Protein AF-A0A1T0A3H0-F1 (afdb_monomer_lite)

Structure (mmCIF, N/CA/C/O backbone):
data_AF-A0A1T0A3H0-F1
#
_entry.id   AF-A0A1T0A3H0-F1
#
loop_
_atom_site.group_PDB
_atom_site.id
_atom_site.type_symbol
_atom_site.label_atom_id
_atom_site.label_alt_id
_atom_site.label_comp_id
_atom_site.label_asym_id
_atom_site.label_entity_id
_atom_site.label_seq_id
_atom_site.pdbx_PDB_ins_code
_atom_site.Cartn_x
_atom_site.Cartn_y
_atom_site.Cartn_z
_atom_site.occupancy
_atom_site.B_iso_or_equiv
_atom_site.auth_seq_id
_atom_site.auth_comp_id
_atom_site.auth_asym_id
_atom_site.auth_atom_id
_atom_site.pdbx_PDB_model_num
ATOM 1 N N . MET A 1 1 ? 18.822 16.311 -1.438 1.00 70.75 1 MET A N 1
ATOM 2 C CA . MET A 1 1 ? 18.592 16.907 -0.091 1.00 70.75 1 MET A CA 1
ATOM 3 C C . MET A 1 1 ? 18.716 18.432 -0.161 1.00 70.75 1 MET A C 1
ATOM 5 O O . MET A 1 1 ? 19.578 18.919 -0.877 1.00 70.75 1 MET A O 1
ATOM 9 N N . THR A 1 2 ? 17.895 19.206 0.566 1.00 83.19 2 THR A N 1
ATOM 10 C CA . THR A 1 2 ? 17.952 20.687 0.526 1.00 83.19 2 THR A CA 1
ATOM 11 C C . THR A 1 2 ? 19.175 21.260 1.258 1.00 83.19 2 THR A C 1
ATOM 13 O O . THR A 1 2 ? 19.630 20.690 2.252 1.00 83.19 2 THR A O 1
ATOM 16 N N . GLU A 1 3 ? 19.673 22.427 0.829 1.00 85.56 3 GLU A N 1
ATOM 17 C CA . GLU A 1 3 ? 20.828 23.105 1.458 1.00 85.56 3 GLU A CA 1
ATOM 18 C C . GLU A 1 3 ? 20.621 23.391 2.951 1.00 85.56 3 GLU A C 1
ATOM 20 O O . GLU A 1 3 ? 21.534 23.242 3.762 1.00 85.56 3 GLU A O 1
ATOM 25 N N . ARG A 1 4 ? 19.381 23.696 3.350 1.00 86.62 4 ARG A N 1
ATOM 26 C CA . ARG A 1 4 ? 19.027 23.906 4.758 1.00 86.62 4 ARG A CA 1
ATOM 27 C C . ARG A 1 4 ? 19.218 22.650 5.614 1.00 86.62 4 ARG A C 1
ATOM 29 O O . ARG A 1 4 ? 19.616 22.770 6.767 1.00 86.62 4 ARG A O 1
ATOM 36 N N . LYS A 1 5 ? 18.945 21.455 5.075 1.00 83.62 5 LYS A N 1
ATOM 37 C CA . LYS A 1 5 ? 19.199 20.192 5.787 1.00 83.62 5 LYS A CA 1
ATOM 38 C C . LYS A 1 5 ? 20.698 19.913 5.889 1.00 83.62 5 LYS A C 1
ATOM 40 O O . LYS A 1 5 ? 21.155 19.563 6.970 1.00 83.62 5 LYS A O 1
ATOM 45 N N . LYS A 1 6 ? 21.467 20.135 4.815 1.00 86.94 6 LYS A N 1
ATOM 46 C CA . LYS A 1 6 ? 22.936 19.971 4.819 1.00 86.94 6 LYS A CA 1
ATOM 47 C C . LYS A 1 6 ? 23.607 20.831 5.896 1.00 86.94 6 LYS A C 1
ATOM 49 O O . LYS A 1 6 ? 24.487 20.350 6.601 1.00 86.94 6 LYS A O 1
ATOM 54 N N . GLU A 1 7 ? 23.146 22.068 6.072 1.00 91.69 7 GLU A N 1
ATOM 55 C CA . GLU A 1 7 ? 23.654 22.986 7.101 1.00 91.69 7 GLU A CA 1
ATOM 56 C C . GLU A 1 7 ? 23.437 22.472 8.536 1.00 91.69 7 GLU A C 1
ATOM 58 O O . GLU A 1 7 ? 24.298 22.649 9.396 1.00 91.69 7 GLU A O 1
ATOM 63 N N . ILE A 1 8 ? 22.325 21.778 8.802 1.00 90.94 8 ILE A N 1
ATOM 64 C CA . ILE A 1 8 ? 22.063 21.164 10.113 1.00 90.94 8 ILE A CA 1
ATOM 65 C C . ILE A 1 8 ? 23.083 20.054 10.403 1.00 90.94 8 ILE A C 1
ATOM 67 O O . ILE A 1 8 ? 23.658 20.041 11.488 1.00 90.94 8 ILE A O 1
ATOM 71 N N . TYR A 1 9 ? 23.362 19.170 9.437 1.00 90.06 9 TYR A N 1
ATOM 72 C CA . TYR A 1 9 ? 24.359 18.101 9.603 1.00 90.06 9 TYR A CA 1
ATOM 73 C C . TYR A 1 9 ? 25.760 18.655 9.885 1.00 90.06 9 TYR A C 1
ATOM 75 O O . TYR A 1 9 ? 26.428 18.182 10.805 1.00 90.06 9 TYR A O 1
ATOM 83 N N . ARG A 1 10 ? 26.165 19.722 9.176 1.00 92.56 10 ARG A N 1
ATOM 84 C CA . ARG A 1 10 ? 27.443 20.411 9.432 1.00 92.56 10 ARG A CA 1
ATOM 85 C C . ARG A 1 10 ? 27.523 20.950 10.860 1.00 92.56 10 ARG A C 1
ATOM 87 O O . ARG A 1 10 ? 28.520 20.728 11.536 1.00 92.56 10 ARG A O 1
ATOM 94 N N . ARG A 1 11 ? 26.466 21.612 11.345 1.00 93.75 11 ARG A N 1
ATOM 95 C CA . ARG A 1 11 ? 26.412 22.156 12.717 1.00 93.75 11 ARG A CA 1
ATOM 96 C C . ARG A 1 11 ? 26.434 21.081 13.796 1.00 93.75 11 ARG A C 1
ATOM 98 O O . ARG A 1 11 ? 26.970 21.317 14.871 1.00 93.75 11 ARG A O 1
ATOM 105 N N . LEU A 1 12 ? 25.848 19.921 13.515 1.00 93.69 12 LEU A N 1
ATOM 106 C CA . LEU A 1 12 ? 25.851 18.771 14.418 1.00 93.69 12 LEU A CA 1
ATOM 107 C C . LEU A 1 12 ? 27.155 17.962 14.348 1.00 93.69 12 LEU A C 1
ATOM 109 O O . LEU A 1 12 ? 27.269 16.952 15.038 1.00 93.69 12 LEU A O 1
ATOM 113 N N . ASN A 1 13 ? 28.125 18.388 13.528 1.00 92.25 13 ASN A N 1
ATOM 114 C CA . ASN A 1 13 ? 29.376 17.676 13.276 1.00 92.25 13 ASN A CA 1
ATOM 115 C C . ASN A 1 13 ? 29.139 16.213 12.846 1.00 92.25 13 ASN A C 1
ATOM 117 O O . ASN A 1 13 ? 29.926 15.319 13.159 1.00 92.25 13 ASN A O 1
ATOM 121 N N . GLN A 1 14 ? 28.019 15.977 12.156 1.00 89.94 14 GLN A N 1
ATOM 122 C CA . GLN A 1 14 ? 27.620 14.679 11.630 1.00 89.94 14 GLN A CA 1
ATOM 123 C C . GLN A 1 14 ? 27.950 14.595 10.137 1.00 89.94 14 GLN A C 1
ATOM 125 O O . GLN A 1 14 ? 27.851 15.605 9.430 1.00 89.94 14 GLN A O 1
ATOM 130 N N . PRO A 1 15 ? 28.311 13.402 9.631 1.00 86.50 15 PRO A N 1
ATOM 131 C CA . PRO A 1 15 ? 28.470 13.205 8.200 1.00 86.50 15 PRO A CA 1
ATOM 132 C C . PRO A 1 15 ? 27.1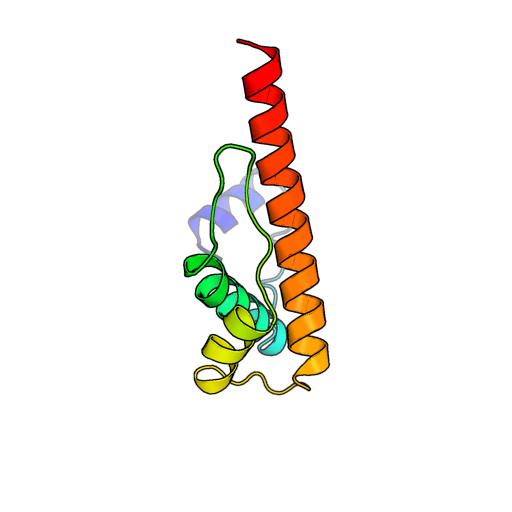50 13.530 7.498 1.00 86.50 15 PRO A C 1
ATOM 134 O O . PRO A 1 15 ? 26.075 13.128 7.949 1.00 86.50 15 PRO A O 1
ATOM 137 N N . ILE A 1 16 ? 27.238 14.287 6.404 1.00 84.69 16 ILE A N 1
ATOM 138 C CA . ILE A 1 16 ? 26.100 14.496 5.512 1.00 84.69 16 ILE A CA 1
ATOM 139 C C . ILE A 1 16 ? 25.785 13.118 4.918 1.00 84.69 16 ILE A C 1
ATOM 141 O O . ILE A 1 16 ? 26.685 12.542 4.310 1.00 84.69 16 ILE A O 1
ATOM 145 N N . PRO A 1 17 ? 24.570 12.574 5.110 1.00 81.75 17 PRO A N 1
ATOM 146 C CA . PRO A 1 17 ? 24.211 11.300 4.512 1.00 81.75 17 PRO A CA 1
ATOM 147 C C . PRO A 1 17 ? 24.362 11.389 3.000 1.00 81.75 17 PRO A C 1
ATOM 149 O O . PRO A 1 17 ? 23.967 12.404 2.410 1.00 81.75 17 PRO A O 1
ATOM 152 N N . ASP A 1 18 ? 24.896 10.333 2.393 1.00 77.94 18 ASP A N 1
ATOM 153 C CA . ASP A 1 18 ? 24.871 10.206 0.945 1.00 77.94 18 ASP A CA 1
ATOM 154 C C . ASP A 1 18 ? 23.423 10.312 0.467 1.00 77.94 18 ASP A C 1
ATOM 156 O O . ASP A 1 18 ? 22.481 9.823 1.106 1.00 77.94 18 ASP A O 1
ATOM 160 N N . GLU A 1 19 ? 23.234 11.032 -0.634 1.00 66.00 19 GLU A N 1
ATOM 161 C CA . GLU A 1 19 ? 21.937 11.074 -1.282 1.00 66.00 19 GLU A CA 1
ATOM 162 C C . GLU A 1 19 ? 21.651 9.656 -1.769 1.00 66.00 19 GLU A C 1
ATOM 164 O O . GLU A 1 19 ? 22.382 9.132 -2.606 1.00 66.00 19 GLU A O 1
ATOM 169 N N . VAL A 1 20 ? 20.647 9.009 -1.168 1.00 64.50 20 VAL A N 1
ATOM 170 C CA . VAL A 1 20 ? 20.219 7.677 -1.593 1.00 64.50 20 VAL A CA 1
ATOM 171 C C . VAL A 1 20 ? 19.834 7.807 -3.055 1.00 64.50 20 VAL A C 1
ATOM 173 O O . VAL A 1 20 ? 18.929 8.578 -3.382 1.00 64.50 20 VAL A O 1
ATOM 176 N N . GLU A 1 21 ? 20.557 7.104 -3.923 1.00 62.44 21 GLU A N 1
ATOM 177 C CA . GLU A 1 21 ? 20.194 7.033 -5.327 1.00 62.44 21 GLU A CA 1
ATOM 178 C C . GLU A 1 21 ? 18.771 6.468 -5.389 1.00 62.44 21 GLU A C 1
ATOM 180 O O . GLU A 1 21 ? 18.513 5.422 -4.781 1.00 62.44 21 GLU A O 1
ATOM 185 N N . PRO A 1 22 ? 17.818 7.190 -6.002 1.00 62.62 22 PRO A N 1
ATOM 186 C CA . PRO A 1 22 ? 16.443 6.735 -6.044 1.00 62.62 22 PRO A CA 1
ATOM 187 C C . PRO A 1 22 ? 16.389 5.390 -6.764 1.00 62.62 22 PRO A C 1
ATOM 189 O O . PRO A 1 22 ? 16.622 5.298 -7.969 1.00 62.62 22 PRO A O 1
ATOM 192 N N . ASP A 1 23 ? 16.099 4.334 -6.006 1.00 82.88 23 ASP A N 1
ATOM 193 C CA . ASP A 1 23 ? 15.809 3.033 -6.581 1.00 82.88 23 ASP A CA 1
ATOM 194 C C . ASP A 1 23 ? 14.454 3.122 -7.281 1.00 82.88 23 ASP A C 1
ATOM 196 O O . ASP A 1 23 ? 13.402 3.207 -6.641 1.00 82.88 23 ASP A O 1
ATOM 200 N N . TYR A 1 24 ? 14.497 3.108 -8.611 1.00 85.25 24 TYR A N 1
ATOM 201 C CA . TYR A 1 24 ? 13.319 3.194 -9.464 1.00 85.25 24 TYR A CA 1
ATOM 202 C C . TYR A 1 24 ? 12.254 2.150 -9.095 1.00 85.25 24 TYR A C 1
ATOM 204 O O . TYR A 1 24 ? 11.058 2.439 -9.157 1.00 85.25 24 TYR A O 1
ATOM 212 N N . ILE A 1 25 ? 12.670 0.953 -8.660 1.00 90.12 25 ILE A N 1
ATOM 213 C CA . ILE A 1 25 ? 11.748 -0.106 -8.237 1.00 90.12 25 ILE A CA 1
ATOM 214 C C . ILE A 1 25 ? 11.039 0.300 -6.943 1.00 90.12 25 ILE A C 1
ATOM 216 O O . ILE A 1 25 ? 9.806 0.269 -6.877 1.00 90.12 25 ILE A O 1
ATOM 220 N N . SER A 1 26 ? 11.796 0.734 -5.934 1.00 90.69 26 SER A N 1
ATOM 221 C CA . SER A 1 26 ? 11.246 1.254 -4.681 1.00 90.69 26 SER A CA 1
ATOM 222 C C . SER A 1 26 ? 10.291 2.427 -4.912 1.00 90.69 26 SER A C 1
ATOM 224 O O . SER A 1 26 ? 9.205 2.452 -4.333 1.00 90.69 26 SER A O 1
ATOM 226 N N . GLU A 1 27 ? 10.634 3.373 -5.789 1.00 91.31 27 GLU A N 1
ATOM 227 C CA . GLU A 1 27 ? 9.751 4.495 -6.131 1.00 91.31 27 GLU A CA 1
ATOM 228 C C . GLU A 1 27 ? 8.441 4.027 -6.771 1.00 91.31 27 GLU A C 1
ATOM 230 O O . GLU A 1 27 ? 7.364 4.490 -6.385 1.00 91.31 27 GLU A O 1
ATOM 235 N N . CYS A 1 28 ? 8.508 3.070 -7.700 1.00 92.81 28 CYS A N 1
ATOM 236 C CA . CYS A 1 28 ? 7.323 2.488 -8.322 1.00 92.81 28 CYS A CA 1
ATOM 237 C C . CYS A 1 28 ? 6.418 1.805 -7.286 1.00 92.81 28 CYS A C 1
ATOM 239 O O . CYS A 1 28 ? 5.216 2.072 -7.258 1.00 92.81 28 CYS A O 1
ATOM 241 N N . ILE A 1 29 ? 6.982 0.974 -6.402 1.00 95.00 29 ILE A N 1
ATOM 242 C CA . ILE A 1 29 ? 6.235 0.288 -5.334 1.00 95.00 29 ILE A CA 1
ATOM 243 C C . ILE A 1 29 ? 5.559 1.305 -4.409 1.00 95.00 29 ILE A C 1
ATOM 245 O O . ILE A 1 29 ? 4.365 1.187 -4.122 1.00 95.00 29 ILE A O 1
ATOM 249 N N . LEU A 1 30 ? 6.302 2.323 -3.965 1.00 94.50 30 LEU A N 1
ATOM 250 C CA . LEU A 1 30 ? 5.778 3.365 -3.083 1.00 94.50 30 LEU A CA 1
ATOM 251 C C . LEU A 1 30 ? 4.663 4.165 -3.757 1.00 94.50 30 LEU A C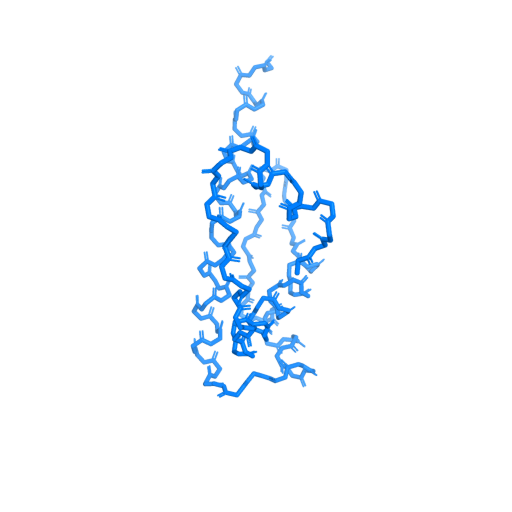 1
ATOM 253 O O . LEU A 1 30 ? 3.663 4.472 -3.110 1.00 94.50 30 LEU A O 1
ATOM 257 N N . ASN A 1 31 ? 4.792 4.467 -5.049 1.00 93.56 31 ASN A N 1
ATOM 258 C CA . ASN A 1 31 ? 3.756 5.161 -5.805 1.00 93.56 31 ASN A CA 1
ATOM 259 C C . ASN A 1 31 ? 2.489 4.302 -5.964 1.00 93.56 31 ASN A C 1
ATOM 261 O O . ASN A 1 31 ? 1.380 4.792 -5.744 1.00 93.56 31 ASN A O 1
ATOM 265 N N . ILE A 1 32 ? 2.639 3.009 -6.270 1.00 95.62 32 ILE A N 1
ATOM 266 C CA . ILE A 1 32 ? 1.512 2.068 -6.350 1.00 95.62 32 ILE A CA 1
ATOM 267 C C . ILE A 1 32 ? 0.786 1.998 -5.002 1.00 95.62 32 ILE A C 1
ATOM 269 O O . ILE A 1 32 ? -0.436 2.153 -4.954 1.00 95.62 32 ILE A O 1
ATOM 273 N N . TYR A 1 33 ? 1.524 1.841 -3.899 1.00 96.44 33 TYR A N 1
ATOM 274 C CA . TYR A 1 33 ? 0.953 1.849 -2.551 1.00 96.44 33 TYR A CA 1
ATOM 275 C C . TYR A 1 33 ? 0.244 3.174 -2.230 1.00 96.44 33 TYR A C 1
ATOM 277 O O . TYR A 1 33 ? -0.892 3.183 -1.745 1.00 96.44 33 TYR A O 1
ATOM 285 N N . ALA A 1 34 ? 0.878 4.308 -2.530 1.00 95.12 34 ALA A N 1
ATOM 286 C CA . ALA A 1 34 ? 0.324 5.632 -2.269 1.00 95.12 34 ALA A CA 1
ATOM 287 C C . ALA A 1 34 ? -0.987 5.873 -3.028 1.00 95.12 34 ALA A C 1
ATOM 289 O O . ALA A 1 34 ? -1.885 6.524 -2.500 1.00 95.12 34 ALA A O 1
ATOM 290 N N . LEU A 1 35 ? -1.127 5.342 -4.242 1.00 94.94 35 LEU A N 1
ATOM 291 C CA . LEU A 1 35 ? -2.361 5.437 -5.017 1.00 94.94 35 LEU A CA 1
ATOM 292 C C . LEU A 1 35 ? -3.422 4.448 -4.518 1.00 94.94 35 LEU A C 1
ATOM 294 O O . LEU A 1 35 ? -4.565 4.853 -4.302 1.00 94.94 35 LEU A O 1
ATOM 298 N N . ALA A 1 36 ? -3.049 3.190 -4.266 1.00 95.50 36 ALA A N 1
ATOM 299 C CA . ALA A 1 36 ? -3.976 2.158 -3.798 1.00 95.50 36 ALA A CA 1
ATOM 300 C C . ALA A 1 36 ? -4.552 2.497 -2.413 1.00 95.50 36 ALA A C 1
ATOM 302 O O . ALA A 1 36 ? -5.755 2.376 -2.185 1.00 95.50 36 ALA A O 1
ATOM 303 N N . SER A 1 37 ? -3.727 3.031 -1.506 1.00 95.38 37 SER A N 1
ATOM 304 C CA . SER A 1 37 ? -4.144 3.460 -0.162 1.00 95.38 37 SER A CA 1
ATOM 305 C C . SER A 1 37 ? -5.217 4.557 -0.163 1.00 95.38 37 SER A C 1
ATOM 307 O O . SER A 1 37 ? -5.962 4.681 0.809 1.00 95.38 37 SER A O 1
ATOM 309 N N . ARG A 1 38 ? -5.385 5.313 -1.257 1.00 92.12 38 ARG A N 1
ATOM 310 C CA . ARG A 1 38 ? -6.472 6.306 -1.383 1.00 92.12 38 ARG A CA 1
ATOM 311 C C . ARG A 1 38 ? -7.847 5.662 -1.516 1.00 92.12 38 ARG A C 1
ATOM 313 O O . ARG A 1 38 ? -8.835 6.294 -1.157 1.00 92.12 38 ARG A O 1
ATOM 320 N N . ALA A 1 39 ? -7.912 4.427 -2.008 1.00 89.88 39 ALA A N 1
ATOM 321 C CA . ALA A 1 39 ? -9.145 3.648 -2.087 1.00 89.88 39 ALA A CA 1
ATOM 322 C C . ALA A 1 39 ? -9.462 2.907 -0.774 1.00 89.88 39 ALA A C 1
ATOM 324 O O . ALA A 1 39 ? -10.465 2.194 -0.690 1.00 89.88 39 ALA A O 1
ATOM 325 N N . ARG A 1 40 ? -8.621 3.059 0.262 1.00 92.88 40 ARG A N 1
ATOM 326 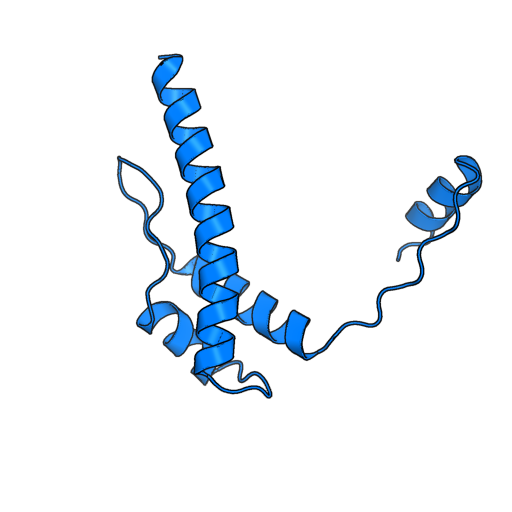C CA . ARG A 1 40 ? -8.747 2.307 1.509 1.00 92.88 40 ARG A CA 1
ATOM 327 C C . ARG A 1 40 ? -10.089 2.562 2.186 1.00 92.88 40 ARG A C 1
ATOM 329 O O . ARG A 1 40 ? -10.520 3.700 2.372 1.00 92.88 40 ARG A O 1
ATOM 336 N N . ARG A 1 41 ? -10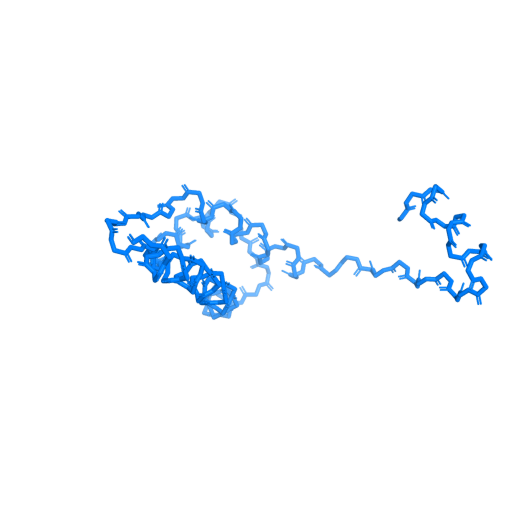.725 1.469 2.602 1.00 93.00 41 ARG A N 1
ATOM 337 C CA . ARG A 1 41 ? -11.993 1.487 3.333 1.00 93.00 41 ARG A CA 1
ATOM 338 C C . ARG A 1 41 ? -11.760 1.530 4.839 1.00 93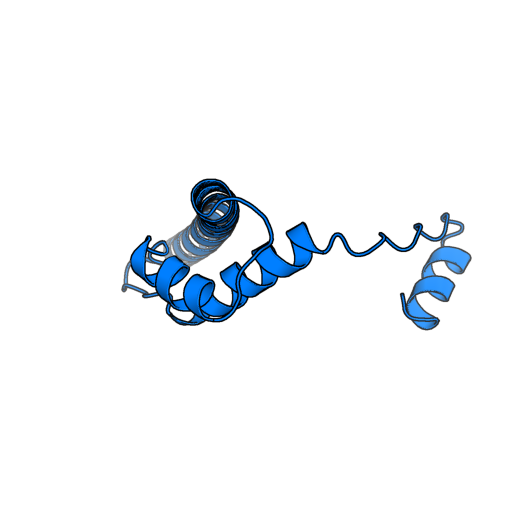.00 41 ARG A C 1
ATOM 340 O O . ARG A 1 41 ? -10.756 1.042 5.355 1.00 93.00 41 ARG A O 1
ATOM 347 N N . TYR A 1 42 ? -12.743 2.072 5.544 1.00 92.56 42 TYR A N 1
ATOM 348 C CA . TYR A 1 42 ? -12.728 2.223 6.993 1.00 92.56 42 TYR A CA 1
ATOM 349 C C . TYR A 1 42 ? -14.034 1.694 7.578 1.00 92.56 42 TYR A C 1
ATOM 351 O O . TYR A 1 42 ? -15.083 1.754 6.939 1.00 92.56 42 TYR A O 1
ATOM 359 N N . THR A 1 43 ? -13.957 1.178 8.798 1.00 89.19 43 THR A N 1
ATOM 360 C CA . THR A 1 43 ? -15.107 0.751 9.603 1.00 89.19 43 THR A CA 1
ATOM 361 C C . THR A 1 43 ? -15.128 1.533 10.910 1.00 89.19 43 THR A C 1
ATOM 363 O O . THR A 1 43 ? -14.138 2.171 11.272 1.00 89.19 43 THR A O 1
ATOM 366 N N . GLU A 1 44 ? -16.223 1.434 11.664 1.00 83.62 44 GLU A N 1
ATOM 367 C CA . GLU A 1 44 ? -16.292 1.983 13.027 1.00 83.62 44 GLU A CA 1
ATOM 368 C C . GLU A 1 44 ? -15.202 1.406 13.945 1.00 83.62 44 GLU A C 1
ATOM 370 O O . GLU A 1 44 ? -14.748 2.063 14.880 1.00 83.62 44 GLU A O 1
ATOM 375 N N . SER A 1 45 ? -14.762 0.178 13.661 1.00 81.06 45 SER A N 1
ATOM 376 C CA . SER A 1 45 ? -13.810 -0.581 14.471 1.00 81.06 45 SER A CA 1
ATOM 377 C C . SER A 1 45 ? -12.350 -0.389 14.053 1.00 81.06 45 SER A C 1
ATOM 379 O O . SER A 1 45 ? -11.457 -0.813 14.788 1.00 81.06 45 SER A O 1
ATOM 381 N N . GLY A 1 46 ? -12.086 0.214 12.889 1.00 87.88 46 GLY A N 1
ATOM 382 C CA . GLY A 1 46 ? -10.721 0.400 12.410 1.00 87.88 46 GLY A CA 1
ATOM 383 C C . GLY A 1 46 ? -10.540 0.485 10.902 1.00 87.88 46 GLY A C 1
ATOM 384 O O . GLY A 1 46 ? -11.486 0.589 10.116 1.00 87.88 46 GLY A O 1
ATOM 385 N N . VAL A 1 47 ? -9.268 0.448 10.521 1.00 94.12 47 VAL A N 1
ATOM 386 C CA . VAL A 1 47 ? -8.794 0.518 9.140 1.00 94.12 47 VAL A CA 1
ATOM 387 C C . VAL A 1 47 ? -8.843 -0.871 8.506 1.00 94.12 47 VAL A C 1
ATOM 389 O O . VAL A 1 47 ? -8.378 -1.832 9.124 1.00 94.12 47 VAL A O 1
ATOM 392 N N . LEU A 1 48 ? -9.397 -0.979 7.292 1.00 93.94 48 LEU A N 1
ATOM 393 C CA . LEU A 1 48 ? -9.403 -2.232 6.535 1.00 93.94 48 LEU A CA 1
ATOM 394 C C . LEU A 1 48 ? -8.172 -2.328 5.624 1.00 93.94 48 LEU A C 1
ATOM 396 O O . LEU A 1 48 ? -7.800 -1.314 5.027 1.00 93.94 48 LEU A O 1
ATOM 400 N N . PRO A 1 49 ? -7.578 -3.526 5.487 1.00 95.94 49 PRO A N 1
ATOM 401 C CA . PRO A 1 49 ? -6.453 -3.743 4.589 1.00 95.94 49 PRO A CA 1
ATOM 402 C C . PRO A 1 49 ? -6.867 -3.584 3.124 1.00 95.94 49 PRO A C 1
ATOM 404 O O . PRO A 1 49 ? -8.035 -3.782 2.760 1.00 95.94 49 PRO A O 1
ATOM 407 N N . LEU A 1 50 ? -5.893 -3.242 2.285 1.00 97.00 50 LEU A N 1
ATOM 408 C CA . LEU A 1 50 ? -6.052 -3.200 0.836 1.00 97.00 50 LEU A CA 1
ATOM 409 C C . LEU A 1 50 ? -6.283 -4.605 0.279 1.00 97.00 50 LEU A C 1
ATOM 411 O O . LEU A 1 50 ? -5.679 -5.585 0.710 1.00 97.00 50 LEU A O 1
ATOM 415 N N . SER A 1 51 ? -7.161 -4.705 -0.715 1.00 95.75 51 SER A N 1
ATOM 416 C CA . SER A 1 51 ? -7.386 -5.944 -1.451 1.00 95.75 51 SER A CA 1
ATOM 417 C C . SER A 1 51 ? -6.482 -6.039 -2.678 1.00 95.75 51 SER A C 1
ATOM 419 O O . SER A 1 51 ? -5.996 -5.038 -3.203 1.00 95.75 51 SER A O 1
ATOM 421 N N . VAL A 1 52 ? -6.325 -7.255 -3.209 1.00 95.56 52 VAL A N 1
ATOM 422 C CA . VAL A 1 52 ? -5.657 -7.486 -4.503 1.00 95.56 52 VAL A CA 1
ATOM 423 C C . VAL A 1 52 ? -6.289 -6.638 -5.610 1.00 95.56 52 VAL A C 1
ATOM 425 O O . VAL A 1 52 ? -5.574 -6.119 -6.461 1.00 95.56 52 VAL A O 1
ATOM 428 N N . ALA A 1 53 ? -7.614 -6.463 -5.592 1.00 94.19 53 ALA A N 1
ATOM 429 C CA . ALA A 1 53 ? -8.312 -5.648 -6.580 1.00 94.19 53 ALA A CA 1
ATOM 430 C C . ALA A 1 53 ? -7.904 -4.167 -6.500 1.00 94.19 53 ALA A C 1
ATOM 432 O O . ALA A 1 53 ? -7.691 -3.552 -7.542 1.00 94.19 53 ALA A O 1
ATOM 433 N N . ASP A 1 54 ? -7.730 -3.624 -5.290 1.00 94.69 54 ASP A N 1
ATOM 434 C CA . ASP A 1 54 ? -7.309 -2.230 -5.088 1.00 94.69 54 ASP A CA 1
ATOM 435 C C . ASP A 1 54 ? -5.902 -1.989 -5.653 1.00 94.69 54 ASP A C 1
ATOM 437 O O . ASP A 1 54 ? -5.662 -0.992 -6.333 1.00 94.69 54 ASP A O 1
ATOM 441 N N . VAL A 1 55 ? -4.978 -2.931 -5.432 1.00 94.88 55 VAL A N 1
ATOM 442 C CA . VAL A 1 55 ? -3.600 -2.834 -5.942 1.00 94.88 55 VAL A CA 1
ATOM 443 C C . VAL A 1 55 ? -3.552 -3.033 -7.459 1.00 94.88 55 VAL A C 1
ATOM 445 O O . VAL A 1 55 ? -2.920 -2.247 -8.166 1.00 94.88 55 VAL A O 1
ATOM 448 N N . LYS A 1 56 ? -4.261 -4.037 -7.990 1.00 93.31 56 LYS A N 1
ATOM 449 C CA . LYS A 1 56 ? -4.305 -4.317 -9.437 1.00 93.31 56 LYS A CA 1
ATOM 450 C C . LYS A 1 56 ? -4.926 -3.186 -10.242 1.00 93.31 56 LYS A C 1
ATOM 452 O O . LYS A 1 56 ? -4.465 -2.911 -11.349 1.00 93.31 56 LYS A O 1
ATOM 457 N N . ALA A 1 57 ? -5.934 -2.516 -9.685 1.00 91.44 57 ALA A N 1
ATOM 458 C CA . ALA A 1 57 ? -6.535 -1.348 -10.313 1.00 91.44 57 ALA A CA 1
ATOM 459 C C . ALA A 1 57 ? -5.499 -0.244 -10.569 1.00 91.44 57 ALA A C 1
ATOM 461 O O . ALA A 1 57 ? -5.599 0.439 -11.578 1.00 91.44 57 ALA A O 1
ATOM 462 N N . VAL A 1 58 ? -4.493 -0.096 -9.701 1.00 91.19 58 VAL A N 1
ATOM 463 C CA . VAL A 1 58 ? -3.406 0.883 -9.858 1.00 91.19 58 VAL A CA 1
ATOM 464 C C . VAL A 1 58 ? -2.280 0.353 -10.741 1.00 91.19 58 VAL A C 1
ATOM 466 O O . VAL A 1 58 ? -1.789 1.083 -11.603 1.00 91.19 58 VAL A O 1
ATOM 469 N N . PHE A 1 59 ? -1.891 -0.912 -10.562 1.00 87.19 59 PHE A N 1
ATOM 470 C CA . PHE A 1 59 ? -0.804 -1.539 -11.320 1.00 87.19 59 PHE A CA 1
ATOM 471 C C . PHE A 1 59 ? -1.027 -1.460 -12.840 1.00 87.19 59 PHE A C 1
ATOM 473 O O . PHE A 1 59 ? -0.080 -1.238 -13.589 1.00 87.19 59 PHE A O 1
ATOM 480 N N . GLY A 1 60 ? -2.284 -1.535 -13.295 1.00 80.94 60 GLY A N 1
ATOM 481 C CA . GLY A 1 60 ? -2.637 -1.365 -14.709 1.00 80.94 60 GLY A CA 1
ATOM 482 C C . GLY A 1 60 ? -2.321 0.018 -15.306 1.00 80.94 60 GLY A C 1
ATOM 483 O O . GLY A 1 60 ? -2.182 0.124 -16.521 1.00 80.94 60 GLY A O 1
ATOM 484 N N . PHE A 1 61 ? -2.185 1.066 -14.484 1.00 83.12 61 PHE A N 1
ATOM 485 C CA . PHE A 1 61 ? -1.850 2.430 -14.928 1.00 83.12 61 PHE A CA 1
ATOM 486 C C . PHE A 1 61 ? -0.401 2.828 -14.628 1.00 83.12 61 PHE A C 1
ATOM 488 O O . PHE A 1 61 ? 0.161 3.665 -15.332 1.00 83.12 61 PHE A O 1
ATOM 495 N N . ALA A 1 62 ? 0.195 2.248 -13.587 1.00 78.00 62 ALA A N 1
ATOM 496 C CA . ALA A 1 62 ? 1.564 2.504 -13.155 1.00 78.00 62 ALA A CA 1
ATOM 497 C C . ALA A 1 62 ? 2.327 1.172 -13.047 1.00 78.00 62 ALA A C 1
ATOM 499 O O . ALA A 1 62 ? 2.488 0.652 -11.939 1.00 78.00 62 ALA A O 1
ATOM 500 N N . PRO A 1 63 ? 2.762 0.585 -14.180 1.00 77.38 63 PRO A N 1
ATOM 501 C CA . PRO A 1 63 ? 3.500 -0.669 -14.158 1.00 77.38 63 PRO A CA 1
ATOM 502 C C . PRO A 1 63 ? 4.878 -0.475 -13.514 1.00 77.38 63 PRO A C 1
ATOM 504 O O . PRO A 1 63 ? 5.562 0.519 -13.754 1.00 77.38 63 PRO A O 1
ATOM 507 N N . CYS A 1 64 ? 5.284 -1.452 -12.709 1.00 88.62 64 CYS A N 1
ATOM 508 C CA . CYS A 1 64 ? 6.608 -1.547 -12.095 1.00 88.62 64 CYS A CA 1
ATOM 509 C C . CYS A 1 64 ? 7.423 -2.600 -12.867 1.00 88.62 64 CYS A C 1
ATOM 511 O O . CYS A 1 64 ? 6.838 -3.618 -13.244 1.00 88.62 64 CYS A O 1
ATOM 513 N N . PRO A 1 65 ? 8.734 -2.415 -13.120 1.00 90.44 65 PRO A N 1
ATOM 514 C CA . PRO A 1 65 ? 9.554 -3.362 -13.888 1.00 90.44 65 PRO A CA 1
ATOM 515 C C . PRO A 1 65 ? 9.950 -4.612 -13.075 1.00 90.44 65 PRO A C 1
ATOM 517 O O . PRO A 1 65 ? 11.081 -5.083 -13.153 1.00 90.44 65 PRO A O 1
ATOM 520 N N . ILE A 1 66 ? 9.028 -5.131 -12.269 1.00 91.00 66 ILE A N 1
ATOM 521 C CA . ILE A 1 66 ? 9.153 -6.373 -11.509 1.00 91.00 66 ILE A CA 1
ATOM 522 C C . ILE A 1 66 ? 7.846 -7.153 -11.636 1.00 91.00 66 ILE A C 1
ATOM 524 O O . ILE A 1 66 ? 6.809 -6.601 -12.011 1.00 91.00 66 ILE A O 1
ATOM 528 N N . ASP A 1 67 ? 7.886 -8.434 -11.288 1.00 92.88 67 ASP A N 1
ATOM 529 C CA . ASP A 1 67 ? 6.702 -9.278 -11.361 1.00 92.88 67 ASP A CA 1
ATOM 530 C C . ASP A 1 67 ? 5.566 -8.771 -10.462 1.00 92.88 67 ASP A C 1
ATOM 532 O O . ASP A 1 67 ? 5.773 -8.352 -9.321 1.00 92.88 67 ASP A O 1
ATOM 536 N N . GLU A 1 68 ? 4.333 -8.892 -10.957 1.00 93.56 68 GLU A N 1
ATOM 537 C CA . GLU A 1 68 ? 3.119 -8.463 -10.252 1.00 93.56 68 GLU A CA 1
ATOM 538 C C . GLU A 1 68 ? 3.006 -9.075 -8.847 1.00 93.56 68 GLU A C 1
ATOM 540 O O . GLU A 1 68 ? 2.606 -8.393 -7.904 1.00 93.56 68 GLU A O 1
ATOM 545 N N . TRP A 1 69 ? 3.379 -10.350 -8.687 1.00 95.12 69 TRP A N 1
ATOM 546 C CA . TRP A 1 69 ? 3.330 -11.022 -7.387 1.00 95.12 69 TRP A CA 1
ATOM 547 C C . TRP A 1 69 ? 4.253 -10.341 -6.366 1.00 95.12 69 TRP A C 1
ATOM 549 O O . TRP A 1 69 ? 3.858 -10.172 -5.215 1.00 95.12 69 TRP A O 1
ATOM 559 N N . LEU A 1 70 ? 5.430 -9.875 -6.797 1.00 95.50 70 LEU A N 1
ATOM 560 C CA . LEU A 1 70 ? 6.393 -9.197 -5.935 1.00 95.50 70 LEU A CA 1
ATOM 561 C C . LEU A 1 70 ? 5.919 -7.780 -5.590 1.00 95.50 70 LEU A C 1
ATOM 563 O O . LEU A 1 70 ? 6.037 -7.353 -4.444 1.00 95.50 70 LEU A O 1
ATOM 567 N N . VAL A 1 71 ? 5.295 -7.076 -6.544 1.00 95.06 71 VAL A N 1
ATOM 568 C CA . VAL A 1 71 ? 4.613 -5.800 -6.261 1.00 95.06 71 VAL A CA 1
ATOM 569 C C . VAL A 1 71 ? 3.546 -5.990 -5.185 1.00 95.06 71 VAL A C 1
ATOM 571 O O . VAL A 1 71 ? 3.499 -5.215 -4.231 1.00 95.06 71 VAL A O 1
ATOM 574 N N . LEU A 1 72 ? 2.698 -7.014 -5.323 1.00 96.25 72 LEU A N 1
ATOM 575 C CA . LEU A 1 72 ? 1.642 -7.311 -4.355 1.00 96.25 72 LEU A CA 1
ATOM 576 C C . LEU A 1 72 ? 2.222 -7.590 -2.964 1.00 96.25 72 LEU A C 1
ATOM 578 O O . LEU A 1 72 ? 1.736 -7.015 -1.993 1.00 96.25 72 LEU A O 1
ATOM 582 N N . GLU A 1 73 ? 3.275 -8.405 -2.860 1.00 97.81 73 GLU A N 1
ATOM 583 C CA . GLU A 1 73 ? 3.936 -8.680 -1.578 1.00 97.81 73 GLU A CA 1
ATOM 584 C C . GLU A 1 73 ? 4.487 -7.411 -0.922 1.00 97.81 73 GLU A C 1
ATOM 586 O O . GLU A 1 73 ? 4.214 -7.156 0.254 1.00 97.81 73 GLU A O 1
ATOM 591 N N . CYS A 1 74 ? 5.207 -6.576 -1.676 1.00 96.69 74 CYS A N 1
ATOM 592 C CA . CYS A 1 74 ? 5.756 -5.334 -1.141 1.00 96.69 74 CYS A CA 1
ATOM 593 C C . CYS A 1 74 ? 4.652 -4.363 -0.695 1.00 96.69 74 CYS A C 1
ATOM 595 O O . CYS A 1 74 ? 4.732 -3.785 0.390 1.00 96.69 74 CYS A O 1
ATOM 597 N N . VAL A 1 75 ? 3.602 -4.198 -1.504 1.00 96.94 75 VAL A N 1
ATOM 598 C CA . VAL A 1 75 ? 2.475 -3.309 -1.191 1.00 96.94 75 VAL A CA 1
ATOM 599 C C . VAL A 1 75 ? 1.709 -3.802 0.038 1.00 96.94 75 VAL A C 1
ATOM 601 O O . VAL A 1 75 ? 1.363 -2.992 0.897 1.00 96.94 75 VAL A O 1
ATOM 604 N N . PHE A 1 76 ? 1.479 -5.110 0.172 1.00 97.94 76 PHE A N 1
ATOM 605 C CA . PHE A 1 76 ? 0.801 -5.666 1.345 1.00 97.94 76 PHE A CA 1
ATOM 606 C C . PHE A 1 76 ? 1.648 -5.602 2.614 1.00 97.94 76 PHE A C 1
ATOM 608 O O . PHE A 1 76 ? 1.094 -5.386 3.690 1.00 97.94 76 PHE A O 1
ATOM 615 N N . ALA A 1 77 ? 2.974 -5.712 2.514 1.00 98.25 77 ALA A N 1
ATOM 616 C CA . ALA A 1 77 ? 3.853 -5.492 3.659 1.00 98.25 77 ALA A CA 1
ATOM 617 C C . ALA A 1 77 ? 3.749 -4.047 4.183 1.00 98.25 77 ALA A C 1
ATOM 619 O O . ALA A 1 77 ? 3.605 -3.835 5.389 1.00 98.25 77 ALA A O 1
ATOM 620 N N . LEU A 1 78 ? 3.756 -3.055 3.283 1.00 97.69 78 LEU A N 1
ATOM 621 C CA . LEU A 1 78 ? 3.548 -1.644 3.639 1.00 97.69 78 LEU A CA 1
ATOM 622 C C . LEU A 1 78 ? 2.156 -1.410 4.247 1.00 97.69 78 LEU A C 1
ATOM 624 O O . LEU A 1 78 ? 2.022 -0.731 5.268 1.00 97.69 78 LEU A O 1
ATOM 628 N N . ASP A 1 79 ? 1.125 -2.002 3.644 1.00 97.56 79 ASP A N 1
ATOM 629 C CA . ASP A 1 79 ? -0.258 -1.887 4.104 1.00 97.56 79 ASP A CA 1
ATOM 630 C C . ASP A 1 79 ? -0.461 -2.462 5.511 1.00 97.56 79 ASP A C 1
ATOM 632 O O . ASP A 1 79 ? -1.108 -1.826 6.345 1.00 97.56 79 ASP A O 1
ATOM 636 N N . ASP A 1 80 ? 0.130 -3.624 5.803 1.00 97.44 80 ASP A N 1
ATOM 637 C CA . ASP A 1 80 ? 0.059 -4.266 7.117 1.00 97.44 80 ASP A CA 1
ATOM 638 C C . ASP A 1 80 ? 0.719 -3.405 8.204 1.00 97.44 80 ASP A C 1
ATOM 640 O O . ASP A 1 80 ? 0.145 -3.213 9.281 1.00 97.44 80 ASP A O 1
ATOM 644 N N . MET A 1 81 ? 1.883 -2.810 7.914 1.00 96.75 81 MET A N 1
ATOM 645 C CA . MET A 1 81 ? 2.558 -1.888 8.836 1.00 96.75 81 MET A CA 1
ATOM 646 C C . MET A 1 81 ? 1.673 -0.685 9.188 1.00 96.75 81 MET A C 1
ATOM 648 O O . MET A 1 81 ? 1.509 -0.351 10.368 1.00 96.75 81 MET A O 1
ATOM 652 N N . ASP A 1 82 ? 1.057 -0.059 8.186 1.00 95.12 82 ASP A N 1
ATOM 653 C CA . ASP A 1 82 ? 0.195 1.103 8.402 1.00 95.12 82 ASP A CA 1
ATOM 654 C C . ASP A 1 82 ? -1.132 0.728 9.072 1.00 95.12 82 ASP A C 1
ATOM 656 O O . ASP A 1 82 ? -1.600 1.446 9.963 1.00 95.12 82 ASP A O 1
ATOM 660 N N . CYS A 1 83 ? -1.728 -0.412 8.715 1.00 94.50 83 CYS A N 1
ATOM 661 C CA . CYS A 1 83 ? -2.941 -0.916 9.356 1.00 94.50 83 CYS A CA 1
ATOM 662 C C . CYS A 1 83 ? -2.707 -1.231 10.837 1.00 94.50 83 CYS A C 1
ATOM 664 O O . CYS A 1 83 ? -3.521 -0.839 11.680 1.00 94.50 83 CYS A O 1
ATOM 666 N N . LYS A 1 84 ? -1.588 -1.882 11.180 1.00 95.44 84 LYS A N 1
ATOM 667 C CA . LYS A 1 84 ? -1.189 -2.134 12.574 1.00 95.44 84 LYS A CA 1
ATOM 668 C C . LYS A 1 84 ? -1.069 -0.830 13.348 1.00 95.44 84 LYS A C 1
ATOM 670 O O . LYS A 1 84 ? -1.764 -0.651 14.350 1.00 95.44 84 LYS A O 1
ATOM 675 N N . ARG A 1 85 ? -0.283 0.119 12.832 1.00 94.44 85 ARG A N 1
ATOM 676 C CA . ARG A 1 85 ? -0.074 1.429 13.461 1.00 94.44 85 ARG A CA 1
ATOM 677 C C . ARG A 1 85 ? -1.388 2.188 13.675 1.00 94.44 85 ARG A C 1
ATOM 679 O O . ARG A 1 85 ? -1.612 2.756 14.746 1.00 94.44 85 ARG A O 1
ATOM 686 N N . ALA A 1 86 ? -2.269 2.205 12.677 1.00 92.19 86 ALA A N 1
ATOM 687 C CA . ALA A 1 86 ? -3.544 2.910 12.762 1.00 92.19 86 ALA A CA 1
ATOM 688 C C . ALA A 1 86 ? -4.497 2.262 13.778 1.00 92.19 86 ALA A C 1
ATOM 690 O O . ALA A 1 86 ? -5.089 2.955 14.610 1.00 92.19 86 ALA A O 1
ATOM 691 N N . ASN A 1 87 ? -4.611 0.934 13.762 1.00 91.75 87 ASN A N 1
ATOM 692 C CA . ASN A 1 87 ? -5.486 0.206 14.676 1.00 91.75 87 ASN A CA 1
ATOM 693 C C . ASN A 1 87 ? -4.982 0.266 16.128 1.00 91.75 87 ASN A C 1
ATOM 695 O O . ASN A 1 87 ? -5.788 0.377 17.054 1.00 91.75 87 ASN A O 1
ATOM 699 N N . GLU A 1 88 ? -3.668 0.272 16.356 1.00 93.38 88 GLU A N 1
ATOM 700 C CA . GLU A 1 88 ? -3.081 0.531 17.676 1.00 93.38 88 GLU A CA 1
ATOM 701 C C . GLU A 1 88 ? -3.438 1.925 18.203 1.00 93.38 88 GLU A C 1
ATOM 703 O O . GLU A 1 88 ? -3.854 2.060 19.358 1.00 93.38 88 GLU A O 1
ATOM 708 N N . ALA A 1 89 ? -3.357 2.952 17.352 1.00 90.19 89 ALA A N 1
ATOM 709 C CA . ALA A 1 89 ? -3.738 4.313 17.717 1.00 90.19 89 ALA A CA 1
ATOM 710 C C . ALA A 1 89 ? -5.236 4.431 18.056 1.00 90.19 89 ALA A C 1
ATOM 712 O O . ALA A 1 89 ? -5.604 5.130 19.003 1.00 90.19 89 ALA A O 1
ATOM 713 N N . ILE A 1 90 ? -6.107 3.729 17.324 1.00 89.00 90 ILE A N 1
ATOM 714 C CA . ILE A 1 90 ? -7.550 3.675 17.613 1.00 89.00 90 ILE A CA 1
ATOM 715 C C . ILE A 1 90 ? -7.801 2.997 18.964 1.00 89.00 90 ILE A C 1
ATOM 717 O O . ILE A 1 90 ? -8.489 3.561 19.816 1.00 89.00 90 ILE A O 1
ATOM 721 N N . ARG A 1 91 ? -7.183 1.835 19.212 1.00 88.69 91 ARG A N 1
ATOM 722 C CA . ARG A 1 91 ? -7.288 1.119 20.496 1.00 88.69 91 ARG A CA 1
ATOM 723 C C . ARG A 1 91 ? -6.804 1.967 21.669 1.00 88.69 91 ARG A C 1
ATOM 725 O O . ARG A 1 91 ? -7.429 1.954 22.725 1.00 88.69 91 ARG A O 1
ATOM 732 N N . ALA A 1 92 ? -5.717 2.718 21.495 1.00 89.69 92 ALA A N 1
ATOM 733 C CA . ALA A 1 92 ? -5.224 3.631 22.522 1.00 89.69 92 ALA A CA 1
ATOM 734 C C . ALA A 1 92 ? -6.258 4.712 22.870 1.00 89.69 92 ALA A C 1
ATOM 736 O O . ALA A 1 92 ? -6.515 4.940 24.047 1.00 89.69 92 ALA A O 1
ATOM 737 N N . LYS A 1 93 ? -6.915 5.315 21.871 1.00 86.56 93 LYS A N 1
ATOM 738 C CA . LYS A 1 93 ? -7.971 6.318 22.095 1.00 86.56 93 LYS A CA 1
ATOM 739 C C . LYS A 1 93 ? -9.198 5.747 22.808 1.00 86.56 93 LYS A C 1
ATOM 741 O O . LYS A 1 93 ? -9.776 6.436 23.641 1.00 86.56 93 LYS A O 1
ATOM 746 N N . LEU A 1 94 ? -9.583 4.508 22.501 1.00 83.06 94 LEU A N 1
ATOM 747 C CA . LEU A 1 94 ? -10.728 3.849 23.140 1.00 83.06 94 LEU A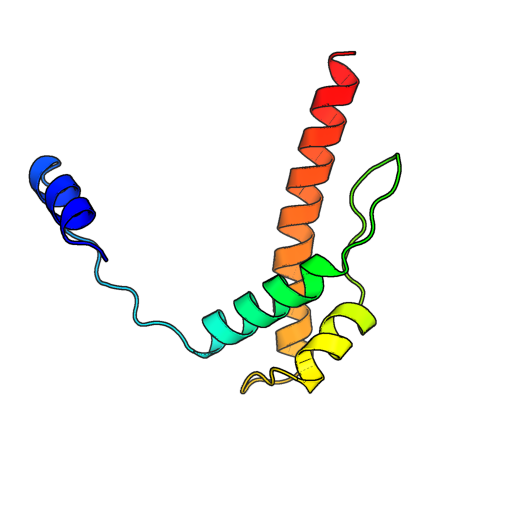 CA 1
ATOM 748 C C . LEU A 1 94 ? -10.480 3.520 24.618 1.00 83.06 94 LEU A C 1
ATOM 750 O O . LEU A 1 94 ? -11.425 3.528 25.392 1.00 83.06 94 LEU A O 1
ATOM 754 N N . ARG A 1 95 ? -9.228 3.271 25.025 1.00 82.94 95 ARG A N 1
ATOM 755 C CA . ARG A 1 95 ? -8.865 3.003 26.432 1.00 82.94 95 ARG A CA 1
ATOM 756 C C . ARG A 1 95 ? -8.888 4.237 27.342 1.00 82.94 95 ARG A C 1
ATOM 758 O O . ARG A 1 95 ? -8.850 4.079 28.555 1.00 82.94 95 ARG A O 1
ATOM 765 N N . HIS A 1 96 ? -8.889 5.439 26.768 1.00 71.81 96 HIS A N 1
ATOM 766 C CA . HIS A 1 96 ? -8.885 6.713 27.500 1.00 71.81 96 HIS A CA 1
ATOM 767 C C . HIS A 1 96 ? -10.225 7.464 27.413 1.00 71.81 96 HIS A C 1
ATOM 769 O O . HIS A 1 96 ? -10.288 8.639 27.772 1.00 71.81 96 HIS A O 1
ATOM 775 N N . ARG A 1 97 ? -11.271 6.803 26.906 1.00 57.62 97 ARG A N 1
ATOM 776 C CA . ARG A 1 97 ? -12.666 7.247 26.987 1.00 57.62 97 ARG A CA 1
ATOM 777 C C . ARG A 1 97 ? -13.358 6.542 28.141 1.00 57.62 97 ARG A C 1
ATOM 779 O O . ARG A 1 97 ? -14.218 7.203 28.755 1.00 57.62 97 ARG A O 1
#

Foldseek 3Di:
DDPVVVVVCVVVVHDDDDDPDDDQQVVLLVVLLVQLCVVWDADPQFTDFGDPVSSVVSCVVRPHPDDPVVSVVSSRVVRVVVRVVGNVVVVVVVVVD

Secondary structure (DSSP, 8-state):
--HHHHHHHHHTTPPPPP-----HHHHHHHHHHHHHGGG--EETTEEPPPPHHHHHHHHTTS--SS-HHHHHHHHHHHHHHHHHHHHHHHHHHHHT-

Radius of gyration: 18.09 Å; chains: 1; bounding box: 46×35×42 Å

pLDDT: mean 89.28, std 8.44, range [57.62, 98.25]

Organism: NCBI:txid34060

Sequence (97 aa):
MTERKKEIYRRLNQPIPDEVEPDYISECILNIYALASRARRYTESGVLPLSVADVKAVFGFAPCPIDEWLVLECVFALDDMDCKRANEAIRAKLRHR